Protein AF-A0A919BZS4-F1 (afdb_monomer)

Foldseek 3Di:
DDKDFDDFQEWEKDDWDADPVGDTDIDIDIATQIGDDDDDDDDDDPPDDDDDDADPVGDDDDDPVVVVSVVSSPDPDHHDYDPPPPD

Solvent-accessible surface area (backbone atoms only — not comparable to full-atom values): 5728 Å² total; per-residue (Å²): 95,43,66,46,84,74,45,63,29,36,39,41,68,53,75,77,44,74,47,99,89,69,51,78,46,66,52,75,49,75,43,69,38,61,47,78,75,44,76,57,89,64,66,87,57,92,90,49,93,72,69,84,88,64,56,89,93,59,59,72,97,68,59,68,73,58,52,49,52,53,53,38,56,73,44,91,68,75,61,44,64,62,76,83,72,84,125

Sequence (87 aa):
MHCVAERIVLVQSSDPVTYPNGDVCQYMDVTIRCRAVGGQARVNDDESLDVGWFPVDALPQLHEFALFRIKQAMSEAPTWFDPMTAS

Radius of gyration: 15.91 Å; Cα contacts (8 Å, |Δi|>4): 110; chains: 1; bounding box: 44×24×42 Å

Organism: NCBI:txid68183

InterPro domains:
  IPR015797 NUDIX hydrolase-like domain superfamily [SSF55811] (7-71)

Mean predicted aligned error: 4.39 Å

Structure (mmCIF, N/CA/C/O backbone):
data_AF-A0A919BZS4-F1
#
_entry.id   AF-A0A919BZS4-F1
#
loop_
_atom_site.group_PDB
_atom_site.id
_atom_site.type_symbol
_atom_site.label_atom_id
_atom_site.label_alt_id
_atom_site.label_comp_id
_atom_site.label_asym_id
_atom_site.label_entity_id
_atom_site.label_seq_id
_atom_site.pdbx_PDB_ins_code
_atom_site.Cartn_x
_atom_site.Cartn_y
_atom_site.Cartn_z
_atom_site.occupancy
_atom_site.B_iso_or_equiv
_atom_site.auth_seq_id
_atom_site.auth_comp_id
_atom_site.auth_asym_id
_atom_site.auth_atom_id
_atom_site.pdbx_PDB_model_num
ATOM 1 N N . MET A 1 1 ? -17.764 2.214 -1.169 1.00 84.94 1 MET A N 1
ATOM 2 C CA . MET A 1 1 ? -17.132 2.164 0.164 1.00 84.94 1 MET A CA 1
ATOM 3 C C . MET A 1 1 ? -16.656 3.559 0.529 1.00 84.94 1 MET A C 1
ATOM 5 O O . MET A 1 1 ? -16.197 4.279 -0.346 1.00 84.94 1 MET A O 1
ATOM 9 N N . HIS A 1 2 ? -16.838 3.956 1.783 1.00 92.62 2 HIS A N 1
ATOM 10 C CA . HIS A 1 2 ? -16.336 5.206 2.341 1.00 92.62 2 HIS A CA 1
ATOM 11 C C . HIS A 1 2 ? -15.309 4.871 3.418 1.00 92.62 2 HIS A C 1
ATOM 13 O O . HIS A 1 2 ? -15.520 3.958 4.223 1.00 92.62 2 HIS A O 1
ATOM 19 N N . CYS A 1 3 ? -14.216 5.622 3.453 1.00 96.06 3 CYS A N 1
ATOM 20 C CA . CYS A 1 3 ? -13.187 5.479 4.468 1.00 96.06 3 CYS A CA 1
ATOM 21 C C . CYS A 1 3 ? -12.674 6.848 4.914 1.00 96.06 3 CYS A C 1
ATOM 23 O O . CYS A 1 3 ? -12.860 7.851 4.226 1.00 96.06 3 CYS A O 1
ATOM 25 N N . VAL A 1 4 ? -12.045 6.872 6.083 1.00 97.88 4 VAL A N 1
ATOM 26 C CA . VAL A 1 4 ? -11.305 8.027 6.588 1.00 97.88 4 VAL A CA 1
ATOM 27 C C . VAL A 1 4 ? -9.831 7.654 6.587 1.00 97.88 4 VAL A C 1
ATOM 29 O O . VAL A 1 4 ? -9.464 6.616 7.139 1.00 97.88 4 VAL A O 1
ATOM 32 N N . ALA A 1 5 ? -9.005 8.483 5.951 1.00 97.56 5 ALA A N 1
ATOM 33 C CA . ALA A 1 5 ? -7.556 8.353 6.015 1.00 97.56 5 ALA A CA 1
ATOM 34 C C . ALA A 1 5 ? -7.070 8.680 7.432 1.00 97.56 5 ALA A C 1
ATOM 36 O O . ALA A 1 5 ? -7.454 9.701 7.999 1.00 97.56 5 ALA A O 1
ATOM 37 N N . GLU A 1 6 ? -6.235 7.812 7.998 1.00 97.50 6 GLU A N 1
ATOM 38 C CA . GLU A 1 6 ? -5.735 7.960 9.367 1.00 97.50 6 GLU A CA 1
ATOM 39 C C . GLU A 1 6 ? -4.246 8.307 9.377 1.00 97.50 6 GLU A C 1
ATOM 41 O O . GLU A 1 6 ? -3.833 9.213 10.099 1.00 97.50 6 GLU A O 1
ATOM 46 N N . ARG A 1 7 ? -3.426 7.609 8.575 1.00 97.94 7 ARG A N 1
ATOM 47 C CA . ARG A 1 7 ? -1.967 7.795 8.586 1.00 97.94 7 ARG A CA 1
ATOM 48 C C . ARG A 1 7 ? -1.292 7.280 7.318 1.00 97.94 7 ARG A C 1
ATOM 50 O O . ARG A 1 7 ? -1.683 6.244 6.790 1.00 97.94 7 ARG A O 1
ATOM 57 N N . ILE A 1 8 ? -0.222 7.948 6.883 1.00 98.38 8 ILE A N 1
ATOM 58 C CA . ILE A 1 8 ? 0.728 7.386 5.912 1.00 98.38 8 ILE A CA 1
ATOM 59 C C . ILE A 1 8 ? 1.639 6.409 6.656 1.00 98.38 8 ILE A C 1
ATOM 61 O O . ILE A 1 8 ? 2.313 6.796 7.610 1.00 98.38 8 ILE A O 1
ATOM 65 N N . VAL A 1 9 ? 1.654 5.144 6.251 1.00 98.31 9 VAL A N 1
ATOM 66 C CA . VAL A 1 9 ? 2.388 4.087 6.971 1.00 98.31 9 VAL A CA 1
ATOM 67 C C . VAL A 1 9 ? 3.659 3.652 6.255 1.00 98.31 9 VAL A C 1
ATOM 69 O O . VAL A 1 9 ? 4.570 3.141 6.900 1.00 98.31 9 VAL A O 1
ATOM 72 N N . LEU A 1 10 ? 3.739 3.891 4.946 1.00 97.56 10 LEU A N 1
ATOM 73 C CA . LEU A 1 10 ? 4.875 3.521 4.114 1.00 97.56 10 LEU A CA 1
ATOM 74 C C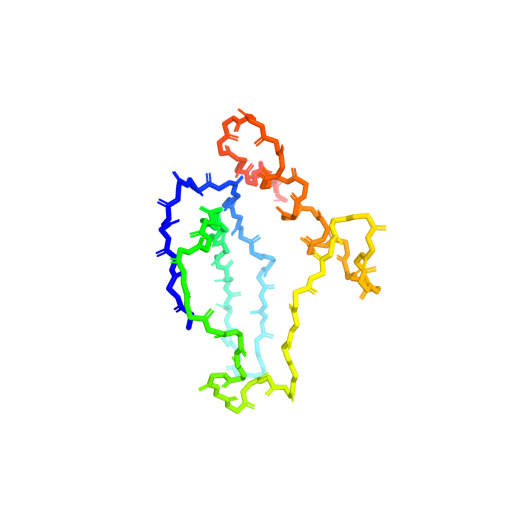 . LEU A 1 10 ? 5.011 4.494 2.942 1.00 97.56 10 LEU A C 1
ATOM 76 O O . LEU A 1 10 ? 4.011 4.799 2.286 1.00 97.56 10 LEU A O 1
ATOM 80 N N . VAL A 1 11 ? 6.240 4.929 2.671 1.00 96.94 11 VAL A N 1
ATOM 81 C CA . VAL A 1 11 ? 6.636 5.644 1.451 1.00 96.94 11 VAL A CA 1
ATOM 82 C C . VAL A 1 11 ? 7.890 4.985 0.887 1.00 96.94 11 VAL A C 1
ATOM 84 O O . VAL A 1 11 ? 8.870 4.825 1.612 1.00 96.94 11 VAL A O 1
ATOM 87 N N . GLN A 1 12 ? 7.866 4.603 -0.387 1.00 94.94 12 GLN A N 1
ATOM 88 C CA . GLN A 1 12 ? 9.015 3.987 -1.055 1.00 94.94 12 GLN A CA 1
ATOM 89 C C . GLN A 1 12 ? 9.043 4.303 -2.546 1.00 94.94 12 GLN A C 1
ATOM 91 O O . GLN A 1 12 ? 8.026 4.690 -3.124 1.00 94.94 12 GLN A O 1
ATOM 96 N N . SER A 1 13 ? 10.196 4.089 -3.166 1.00 93.12 13 SER A N 1
ATOM 97 C CA . SER A 1 13 ? 10.346 4.092 -4.618 1.00 93.12 13 SER A CA 1
ATOM 98 C C . SER A 1 13 ? 10.556 2.673 -5.134 1.00 93.12 13 SER A C 1
ATOM 100 O O . SER A 1 13 ? 11.179 1.860 -4.460 1.00 93.12 13 SER A O 1
ATOM 102 N N . SER A 1 14 ? 10.063 2.370 -6.332 1.00 90.00 14 SER A N 1
ATOM 103 C CA . SER A 1 14 ? 10.462 1.159 -7.047 1.00 90.00 14 SER A CA 1
ATOM 104 C C . SER A 1 14 ? 11.900 1.282 -7.551 1.00 90.00 14 SER A C 1
ATOM 106 O O . SER A 1 14 ? 12.442 2.387 -7.665 1.00 90.00 14 SER A O 1
ATOM 108 N N . ASP A 1 15 ? 12.477 0.159 -7.967 1.00 90.00 15 ASP A N 1
ATOM 109 C CA . ASP A 1 15 ? 13.638 0.195 -8.851 1.00 90.00 15 ASP A CA 1
ATOM 110 C C . ASP A 1 15 ? 13.271 0.881 -10.182 1.00 90.00 15 ASP A C 1
ATOM 112 O O . ASP A 1 15 ? 12.108 0.814 -10.613 1.00 90.00 15 ASP A O 1
ATOM 116 N N . PRO A 1 16 ? 14.228 1.552 -10.849 1.00 94.06 16 PRO A N 1
ATOM 117 C CA . PRO A 1 16 ? 14.011 2.091 -12.183 1.00 94.06 16 PRO A CA 1
ATOM 118 C C . PRO A 1 16 ? 13.670 0.987 -13.192 1.00 94.06 16 PRO A C 1
ATOM 120 O O . PRO A 1 16 ? 14.338 -0.044 -13.265 1.00 94.06 16 PRO A O 1
ATOM 123 N N . VAL A 1 17 ? 12.664 1.234 -14.025 1.00 95.69 17 VAL A N 1
ATOM 124 C CA . VAL A 1 17 ? 12.250 0.362 -15.129 1.00 95.69 17 VAL A CA 1
ATOM 125 C C . VAL A 1 17 ? 12.537 1.078 -16.442 1.00 95.69 17 VAL A C 1
ATOM 127 O O . VAL A 1 17 ? 12.151 2.231 -16.620 1.00 95.69 17 VAL A O 1
ATOM 130 N N . THR A 1 18 ? 13.211 0.397 -17.371 1.00 97.62 18 THR A N 1
ATOM 131 C CA . THR A 1 18 ? 13.404 0.895 -18.742 1.00 97.62 18 THR A CA 1
ATOM 132 C C . THR A 1 18 ? 12.417 0.213 -19.680 1.00 97.62 18 THR A C 1
ATOM 134 O O . THR A 1 18 ? 12.412 -1.014 -19.794 1.00 97.62 18 THR A O 1
ATOM 137 N N . TYR A 1 19 ? 11.590 1.000 -20.359 1.00 96.81 19 TYR A N 1
ATOM 138 C CA . TYR A 1 19 ? 10.612 0.508 -21.325 1.00 96.81 19 TYR A CA 1
ATOM 139 C C . TYR A 1 19 ? 11.219 0.334 -22.728 1.00 96.81 19 TYR A C 1
ATOM 141 O O . TYR A 1 19 ? 12.239 0.948 -23.046 1.00 96.81 19 TYR A O 1
ATOM 149 N N . PRO A 1 20 ? 10.593 -0.466 -23.620 1.00 97.75 20 PRO A N 1
ATOM 150 C CA . PRO A 1 20 ? 11.114 -0.702 -24.972 1.00 97.75 20 PRO A CA 1
ATOM 151 C C . PRO A 1 20 ? 11.289 0.555 -25.838 1.00 97.75 20 PRO A C 1
ATOM 153 O O . PRO A 1 20 ? 12.048 0.531 -26.802 1.00 97.75 20 PRO A O 1
ATOM 156 N N . ASN A 1 21 ? 10.590 1.645 -25.514 1.00 96.81 21 ASN A N 1
ATOM 157 C CA . ASN A 1 21 ? 10.706 2.939 -26.190 1.00 96.81 21 ASN A CA 1
ATOM 158 C C . ASN A 1 21 ? 11.882 3.800 -25.682 1.00 96.81 21 ASN A C 1
ATOM 160 O O . ASN A 1 21 ? 12.100 4.885 -26.215 1.00 96.81 21 ASN A O 1
ATOM 164 N N . GLY A 1 22 ? 12.638 3.323 -24.689 1.00 97.44 22 GLY A N 1
ATOM 165 C CA . GLY A 1 22 ? 13.779 4.023 -24.099 1.00 97.44 22 GLY A CA 1
ATOM 166 C C . GLY A 1 22 ? 13.442 4.881 -22.879 1.00 97.44 22 GLY A C 1
ATOM 167 O O . GLY A 1 22 ? 14.359 5.447 -22.287 1.00 97.44 22 GLY A O 1
ATOM 168 N N . ASP A 1 23 ? 12.171 4.959 -22.473 1.00 97.81 23 ASP A N 1
ATOM 169 C CA . ASP A 1 23 ? 11.787 5.701 -21.273 1.00 97.81 23 ASP A CA 1
ATOM 170 C C . ASP A 1 23 ? 12.291 4.987 -20.019 1.00 97.81 23 ASP A C 1
ATOM 172 O O . ASP A 1 23 ? 12.104 3.779 -19.851 1.00 97.81 23 ASP A O 1
ATOM 176 N N . VAL A 1 24 ? 12.901 5.758 -19.120 1.00 97.38 24 VAL A N 1
ATOM 177 C CA . VAL A 1 24 ? 13.302 5.301 -17.789 1.00 97.38 24 VAL A CA 1
ATOM 178 C C . VAL A 1 24 ? 12.319 5.879 -16.783 1.00 97.38 24 VAL A C 1
ATOM 180 O O . VAL A 1 24 ? 12.265 7.092 -16.577 1.00 97.38 24 VAL A O 1
ATOM 183 N N . CYS A 1 25 ? 11.534 5.007 -16.162 1.00 96.81 25 CYS A N 1
ATOM 184 C CA . CYS A 1 25 ? 10.531 5.377 -15.176 1.00 96.81 25 CYS A CA 1
ATOM 185 C C . CYS A 1 25 ? 10.912 4.842 -13.801 1.00 96.81 25 CYS A C 1
ATOM 187 O O . CYS A 1 25 ? 11.460 3.751 -13.670 1.00 96.81 25 CYS A O 1
ATOM 189 N N . GLN A 1 26 ? 10.559 5.595 -12.768 1.00 95.38 26 GLN A N 1
ATOM 190 C CA . GLN A 1 26 ? 10.615 5.137 -11.390 1.00 95.38 26 GLN A CA 1
ATOM 191 C C . GLN A 1 26 ? 9.279 5.459 -10.734 1.00 95.38 26 GLN A C 1
ATOM 193 O O . GLN A 1 26 ? 8.776 6.578 -10.860 1.00 95.38 26 GLN A O 1
ATOM 198 N N . TYR A 1 27 ? 8.693 4.474 -10.065 1.00 92.50 27 TYR A N 1
ATOM 199 C CA . TYR A 1 27 ? 7.395 4.620 -9.423 1.00 92.50 27 TYR A CA 1
ATOM 200 C C . TYR A 1 27 ? 7.574 4.961 -7.951 1.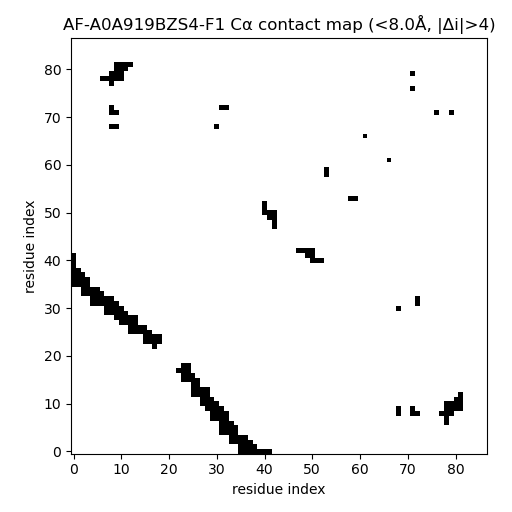00 92.50 27 TYR A C 1
ATOM 202 O O . TYR A 1 27 ? 8.508 4.491 -7.306 1.00 92.50 27 TYR A O 1
ATOM 210 N N . MET A 1 28 ? 6.675 5.786 -7.421 1.00 94.62 28 MET A N 1
ATOM 211 C CA . MET A 1 28 ? 6.632 6.114 -6.001 1.00 94.62 28 MET A CA 1
ATOM 212 C C . MET A 1 28 ? 5.342 5.577 -5.398 1.00 94.62 28 MET A C 1
ATOM 214 O O . MET A 1 28 ? 4.248 5.912 -5.850 1.00 94.62 28 MET A O 1
ATOM 218 N N . ASP A 1 29 ? 5.489 4.794 -4.339 1.00 94.94 29 ASP A N 1
ATOM 219 C CA . ASP A 1 29 ? 4.395 4.168 -3.618 1.00 94.94 29 ASP A CA 1
ATOM 220 C C . ASP A 1 29 ? 4.171 4.876 -2.284 1.00 94.94 29 ASP A C 1
ATOM 222 O O . ASP A 1 29 ? 5.081 4.998 -1.460 1.00 94.94 29 ASP A O 1
ATOM 226 N N . VAL A 1 30 ? 2.923 5.273 -2.030 1.00 97.12 30 VAL A N 1
ATOM 227 C CA . VAL A 1 30 ? 2.478 5.823 -0.744 1.00 97.12 30 VAL A CA 1
ATOM 228 C C . VAL A 1 30 ? 1.328 4.969 -0.221 1.00 97.12 30 VAL A C 1
ATOM 230 O O . VAL A 1 30 ? 0.267 4.898 -0.835 1.00 97.12 30 VAL A O 1
ATOM 233 N N . THR A 1 31 ? 1.518 4.322 0.930 1.00 97.75 31 THR A N 1
ATOM 234 C CA . THR A 1 31 ? 0.469 3.512 1.572 1.00 97.75 31 THR A CA 1
ATOM 235 C C . THR A 1 31 ? -0.188 4.287 2.704 1.00 97.75 31 THR A C 1
ATOM 237 O O . THR A 1 31 ? 0.480 4.716 3.650 1.00 97.75 31 THR A O 1
ATOM 240 N N . ILE A 1 32 ? -1.513 4.415 2.641 1.00 98.06 32 ILE A N 1
ATOM 241 C CA . ILE A 1 32 ? -2.328 5.098 3.647 1.00 98.06 32 ILE A CA 1
ATOM 242 C C . ILE A 1 32 ? -3.163 4.059 4.398 1.00 98.06 32 ILE A C 1
ATOM 244 O O . ILE A 1 32 ? -3.921 3.302 3.794 1.00 98.06 32 ILE A O 1
ATOM 248 N N . ARG A 1 33 ? -3.050 4.038 5.729 1.00 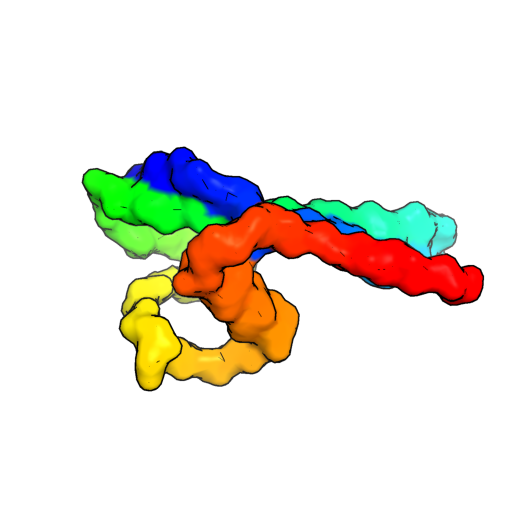97.62 33 ARG A N 1
ATOM 249 C CA . ARG A 1 33 ? -3.986 3.318 6.593 1.00 97.62 33 ARG A CA 1
ATOM 250 C C . ARG A 1 33 ? -5.284 4.106 6.645 1.00 97.62 33 ARG A C 1
ATOM 252 O O . ARG A 1 33 ? -5.299 5.272 7.043 1.00 97.62 33 ARG A O 1
ATOM 259 N N . CYS A 1 34 ? -6.364 3.438 6.271 1.00 97.25 34 CYS A N 1
ATOM 260 C CA . CYS A 1 34 ? -7.703 3.994 6.295 1.00 97.25 34 CYS A CA 1
ATOM 261 C C . CYS A 1 34 ? -8.606 3.132 7.168 1.00 97.25 34 CYS A C 1
ATOM 263 O O . CYS A 1 34 ? -8.494 1.905 7.179 1.00 97.25 34 CYS A O 1
ATOM 265 N N . ARG A 1 35 ? -9.571 3.771 7.823 1.00 96.00 35 ARG A N 1
ATOM 266 C CA . ARG A 1 35 ? -10.663 3.079 8.500 1.00 96.00 35 ARG A CA 1
ATOM 267 C C . ARG A 1 35 ? -11.916 3.147 7.650 1.00 96.00 35 ARG A C 1
ATOM 269 O O . ARG A 1 35 ? -12.367 4.232 7.281 1.00 96.00 35 ARG A O 1
ATOM 276 N N . ALA A 1 36 ? -12.486 1.987 7.345 1.00 94.56 36 ALA A N 1
ATOM 277 C CA . ALA A 1 36 ? -13.775 1.907 6.675 1.00 94.56 36 ALA A CA 1
ATOM 278 C C . ALA A 1 36 ? -14.872 2.483 7.586 1.00 94.56 36 ALA A C 1
ATOM 280 O O . ALA A 1 36 ? -14.951 2.144 8.766 1.00 94.56 36 ALA A O 1
ATOM 281 N N . VAL A 1 37 ? -15.710 3.365 7.041 1.00 96.56 37 VAL A N 1
ATOM 282 C CA . VAL A 1 37 ? -16.811 4.021 7.775 1.00 96.56 37 VAL A CA 1
ATOM 283 C C . VAL A 1 37 ? -18.181 3.783 7.144 1.00 96.56 37 VAL A C 1
ATOM 285 O O . VAL A 1 37 ? -19.189 4.244 7.669 1.00 96.56 37 VAL A O 1
ATOM 288 N N . GLY A 1 38 ? -18.242 3.054 6.029 1.00 94.44 38 GLY A N 1
ATOM 289 C CA . GLY A 1 38 ? -19.506 2.634 5.438 1.00 94.44 38 GLY A CA 1
ATOM 290 C C . GLY A 1 38 ? -19.405 2.191 3.983 1.00 94.44 38 GLY A C 1
ATOM 291 O O . GLY A 1 38 ? -18.345 2.222 3.353 1.00 94.44 38 GLY A O 1
ATOM 292 N N . GLY A 1 39 ? -20.554 1.808 3.432 1.00 92.25 39 GLY A N 1
ATOM 293 C CA . GLY A 1 39 ? -20.677 1.266 2.082 1.00 92.25 39 GLY A CA 1
ATOM 294 C C . GLY A 1 39 ? -20.185 -0.179 1.964 1.00 92.25 39 GLY A C 1
ATOM 295 O O . GLY A 1 39 ? -19.697 -0.773 2.919 1.00 92.25 39 GLY A O 1
ATOM 296 N N . GLN A 1 40 ? -20.322 -0.740 0.765 1.00 90.88 40 GLN A N 1
ATOM 297 C CA . GLN A 1 40 ? -19.925 -2.114 0.452 1.00 90.88 40 GLN A CA 1
ATOM 298 C C . GLN A 1 40 ? -18.673 -2.122 -0.432 1.00 90.88 40 GLN A C 1
ATOM 300 O O . GLN A 1 40 ? -18.426 -1.156 -1.172 1.00 90.88 40 GLN A O 1
ATOM 305 N N . ALA A 1 41 ? -17.871 -3.184 -0.313 1.00 89.62 41 ALA A N 1
ATOM 306 C CA . ALA A 1 41 ? -16.800 -3.460 -1.262 1.00 89.62 41 ALA A CA 1
ATOM 307 C C . ALA A 1 41 ? -17.420 -3.854 -2.605 1.00 89.62 41 ALA A C 1
ATOM 309 O O . ALA A 1 41 ? -18.383 -4.617 -2.648 1.00 89.62 41 ALA A O 1
ATOM 310 N N . ARG A 1 42 ? -16.890 -3.280 -3.682 1.00 92.50 42 ARG A N 1
ATOM 311 C CA . ARG A 1 42 ? -17.252 -3.586 -5.065 1.00 92.50 42 ARG A CA 1
ATOM 312 C C . ARG A 1 42 ? -16.032 -3.369 -5.950 1.00 92.50 42 ARG A C 1
ATOM 314 O O . ARG A 1 42 ? -15.203 -2.517 -5.625 1.00 92.50 42 ARG A O 1
ATOM 321 N 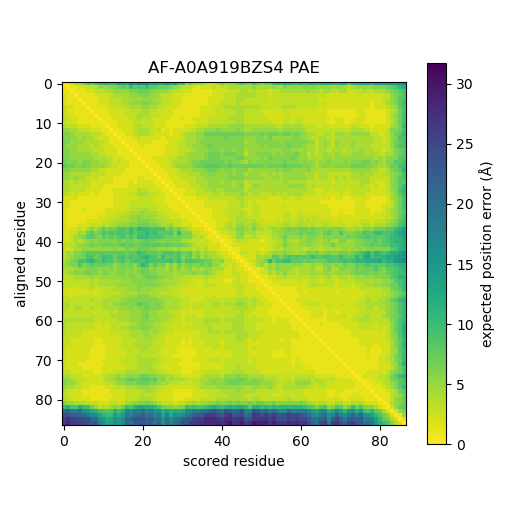N . VAL A 1 43 ? -15.947 -4.113 -7.043 1.00 93.19 43 VAL A N 1
ATOM 322 C CA . VAL A 1 43 ? -15.016 -3.797 -8.127 1.00 93.19 43 VAL A CA 1
ATOM 323 C C . VAL A 1 43 ? -15.360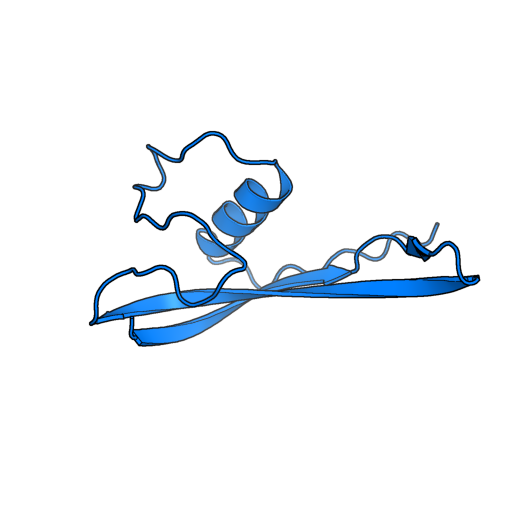 -2.391 -8.638 1.00 93.19 43 VAL A C 1
ATOM 325 O O . VAL A 1 43 ? -16.542 -2.053 -8.801 1.00 93.19 43 VAL A O 1
ATOM 328 N N . ASN A 1 44 ? -14.352 -1.525 -8.761 1.00 86.38 44 ASN A N 1
ATOM 329 C CA . ASN A 1 44 ? -14.563 -0.107 -9.067 1.00 86.38 44 ASN A CA 1
ATOM 330 C C . ASN A 1 44 ? -14.357 0.233 -10.543 1.00 86.38 44 ASN A C 1
ATOM 332 O O . ASN A 1 44 ? -15.024 1.150 -11.020 1.00 86.38 44 ASN A O 1
ATOM 336 N N . ASP A 1 45 ? -13.490 -0.502 -11.228 1.00 89.69 45 ASP A N 1
ATOM 337 C CA . ASP A 1 45 ? -13.077 -0.303 -12.613 1.00 89.69 45 ASP A CA 1
ATOM 338 C C . ASP A 1 45 ? -12.674 -1.649 -13.243 1.00 89.69 45 ASP A C 1
ATOM 340 O O . ASP A 1 45 ? -12.843 -2.709 -12.636 1.00 89.69 45 ASP A O 1
ATOM 344 N N . ASP A 1 46 ? -12.150 -1.592 -14.465 1.00 91.00 46 ASP A N 1
ATOM 345 C CA . ASP A 1 46 ? -11.759 -2.763 -15.250 1.00 91.00 46 ASP A CA 1
ATOM 346 C C . ASP A 1 46 ? -10.376 -3.326 -14.857 1.00 91.00 46 ASP A C 1
ATOM 348 O O . ASP A 1 46 ? -9.917 -4.303 -15.449 1.00 91.00 46 ASP A O 1
ATOM 352 N N . GLU A 1 47 ? -9.696 -2.740 -13.863 1.00 92.31 47 GLU A N 1
ATOM 353 C CA . GLU A 1 47 ? -8.365 -3.185 -13.426 1.00 92.31 47 GLU A CA 1
ATOM 354 C C . GLU A 1 47 ? -8.434 -4.323 -12.393 1.00 92.31 47 GLU A C 1
ATOM 356 O O . GLU A 1 47 ? -7.418 -4.943 -12.074 1.00 92.31 47 GLU A O 1
ATOM 361 N N . SER A 1 48 ? -9.624 -4.633 -11.866 1.00 91.94 48 SER A N 1
ATOM 362 C CA . SER A 1 48 ? -9.845 -5.691 -10.872 1.00 91.94 48 SER A CA 1
ATOM 363 C C . SER A 1 48 ? -10.990 -6.621 -11.270 1.00 91.94 48 SER A C 1
ATOM 365 O O . SER A 1 48 ? -12.031 -6.176 -11.734 1.00 91.94 48 SER A O 1
ATOM 367 N N . LEU A 1 49 ? -10.831 -7.927 -11.035 1.00 93.94 49 LEU A N 1
ATOM 368 C CA . LEU A 1 49 ? -11.876 -8.923 -11.327 1.00 93.94 49 LEU A CA 1
ATOM 369 C C . LEU A 1 49 ? -12.764 -9.251 -10.119 1.00 93.94 49 LEU A C 1
ATOM 371 O O . LEU A 1 49 ? -13.917 -9.635 -10.295 1.00 93.94 49 LEU A O 1
ATOM 375 N N . ASP A 1 50 ? -12.232 -9.121 -8.903 1.00 93.25 50 ASP A N 1
ATOM 376 C CA . ASP A 1 50 ? -12.936 -9.441 -7.660 1.00 93.25 50 ASP A CA 1
ATOM 377 C C . ASP A 1 50 ? -12.439 -8.554 -6.508 1.00 93.25 50 ASP A C 1
ATOM 379 O O . ASP A 1 50 ? -11.343 -7.990 -6.564 1.00 93.25 50 ASP A O 1
ATOM 383 N N . VAL A 1 51 ? -13.249 -8.422 -5.456 1.00 94.19 51 VAL A N 1
ATOM 384 C CA . VAL A 1 51 ? -12.900 -7.698 -4.234 1.00 94.19 51 VAL A CA 1
ATOM 385 C C . VAL A 1 51 ? -13.517 -8.355 -3.001 1.00 94.19 51 VAL A C 1
ATOM 387 O O . VAL A 1 51 ? -14.679 -8.755 -2.990 1.00 94.19 51 VAL A O 1
ATOM 390 N N . GLY A 1 52 ? -12.756 -8.389 -1.909 1.00 93.12 52 GLY A N 1
ATOM 39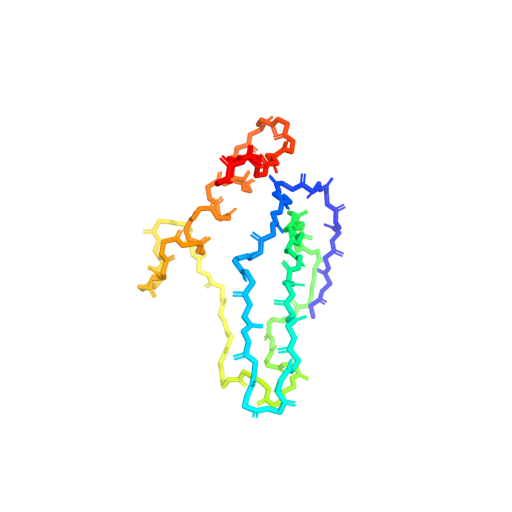1 C CA . GLY A 1 52 ? -13.201 -8.990 -0.657 1.00 93.12 52 GLY A CA 1
ATOM 392 C C . GLY A 1 52 ? -12.599 -8.334 0.578 1.00 93.12 52 GLY A C 1
ATOM 393 O O . GLY A 1 52 ? -11.591 -7.631 0.510 1.00 93.12 52 GLY A O 1
ATOM 394 N N . TRP A 1 53 ? -13.237 -8.593 1.719 1.00 93.38 53 TRP A N 1
ATOM 395 C CA . TRP A 1 53 ? -12.702 -8.292 3.043 1.00 93.38 53 TRP A CA 1
ATOM 396 C C . TRP A 1 53 ? -12.194 -9.580 3.675 1.00 93.38 53 TRP A C 1
ATOM 398 O O . TRP A 1 53 ? -12.921 -10.570 3.723 1.00 93.38 53 TRP A O 1
ATOM 408 N N . PHE A 1 54 ? -10.974 -9.541 4.199 1.00 95.75 54 PHE A N 1
ATOM 409 C CA . PHE A 1 54 ? -10.329 -10.695 4.809 1.00 95.75 54 PHE A CA 1
ATOM 410 C C . PHE A 1 54 ? -9.885 -10.347 6.231 1.00 95.75 54 PHE A C 1
ATOM 412 O O . PHE A 1 54 ? -9.319 -9.267 6.441 1.00 95.75 54 PHE A O 1
ATOM 419 N N . PRO A 1 55 ? -10.121 -11.233 7.212 1.00 95.88 55 PRO A N 1
ATOM 420 C CA . PRO A 1 55 ? -9.447 -11.158 8.500 1.00 95.88 55 PRO A CA 1
ATOM 421 C C . PRO A 1 55 ? -7.923 -11.189 8.319 1.00 95.88 55 PRO A C 1
ATOM 423 O O . PRO A 1 55 ? -7.410 -11.863 7.426 1.00 95.88 55 PRO A O 1
ATOM 426 N N . VAL A 1 56 ? -7.187 -10.473 9.172 1.00 95.06 56 VAL A N 1
ATOM 427 C CA . VAL A 1 56 ? -5.714 -10.370 9.082 1.00 95.06 56 VAL A CA 1
ATOM 428 C C . VAL A 1 56 ? -5.026 -11.727 9.287 1.00 95.06 56 VAL A C 1
ATOM 430 O O . VAL A 1 56 ? -3.948 -11.963 8.750 1.00 95.06 56 VAL A O 1
ATOM 433 N N . ASP A 1 57 ? -5.655 -12.631 10.031 1.00 95.31 57 ASP A N 1
ATOM 434 C CA . ASP A 1 57 ? -5.215 -14.006 10.277 1.00 95.31 57 ASP A CA 1
ATOM 435 C C . ASP A 1 57 ? -5.742 -15.020 9.242 1.00 95.31 57 ASP A C 1
ATOM 437 O O . ASP A 1 57 ? -5.423 -16.204 9.327 1.00 95.31 57 ASP A O 1
ATOM 441 N N . ALA A 1 58 ? -6.502 -14.564 8.242 1.00 97.19 58 ALA A N 1
ATOM 442 C CA . ALA A 1 58 ? -7.074 -15.385 7.173 1.00 97.19 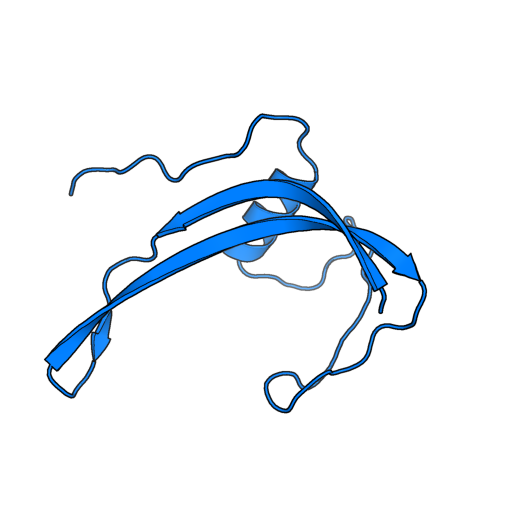58 ALA A CA 1
ATOM 443 C C . ALA A 1 58 ? -6.909 -14.723 5.791 1.00 97.19 58 ALA A C 1
ATOM 445 O O . ALA A 1 58 ? -7.811 -14.758 4.949 1.00 97.19 58 ALA A O 1
ATOM 446 N N . LEU A 1 59 ? -5.756 -14.085 5.566 1.00 97.00 59 LEU A N 1
ATOM 447 C CA . LEU A 1 59 ? -5.411 -13.482 4.280 1.00 97.00 59 LEU A CA 1
ATOM 448 C C . LEU A 1 59 ? -5.217 -14.563 3.199 1.00 97.00 59 LEU A C 1
ATOM 450 O O . LEU A 1 59 ? -4.693 -15.640 3.497 1.00 97.00 59 LEU A O 1
ATOM 454 N N . PRO A 1 60 ? -5.584 -14.283 1.933 1.00 96.38 60 PRO A N 1
ATOM 455 C CA . PRO A 1 60 ? -5.217 -15.144 0.814 1.00 96.38 60 PRO A CA 1
ATOM 456 C C . PRO A 1 60 ? -3.691 -15.165 0.622 1.00 96.38 60 PRO A C 1
ATOM 458 O O . PRO A 1 60 ? -2.948 -14.427 1.272 1.00 96.38 60 PRO A O 1
ATOM 461 N N . GLN A 1 61 ? -3.203 -15.991 -0.305 1.00 96.38 61 GLN A N 1
ATOM 462 C CA . GLN A 1 61 ? -1.795 -15.936 -0.688 1.00 96.38 61 GLN A CA 1
ATOM 463 C C . GLN A 1 61 ? -1.480 -14.562 -1.293 1.00 96.38 61 GLN A C 1
ATOM 465 O O . GLN A 1 61 ? -2.074 -14.157 -2.290 1.00 96.38 61 GLN A O 1
ATOM 470 N N . LEU A 1 62 ? -0.534 -13.854 -0.679 1.00 96.81 62 LEU A N 1
ATOM 471 C CA . LEU A 1 62 ? -0.109 -12.519 -1.080 1.00 96.81 62 LEU A CA 1
ATOM 472 C C . LEU A 1 62 ? 1.399 -12.496 -1.324 1.00 96.81 62 LEU A C 1
ATOM 474 O O . LEU A 1 62 ? 2.159 -13.223 -0.685 1.00 96.81 62 LEU A O 1
ATOM 478 N N . HIS A 1 63 ? 1.834 -11.614 -2.221 1.00 96.69 63 HIS A N 1
ATOM 479 C CA . HIS A 1 63 ? 3.249 -11.290 -2.373 1.00 96.69 63 HIS A CA 1
ATOM 480 C C . HIS A 1 63 ? 3.793 -10.600 -1.113 1.00 96.69 63 HIS A C 1
ATOM 482 O O . HIS A 1 63 ? 3.069 -9.891 -0.407 1.00 96.69 63 HIS A O 1
ATOM 488 N N . GLU A 1 64 ? 5.095 -10.743 -0.861 1.00 95.25 64 GLU A N 1
ATOM 489 C CA . GLU A 1 64 ? 5.749 -10.198 0.337 1.00 95.25 64 GLU A CA 1
ATOM 490 C C . GLU A 1 64 ? 5.572 -8.682 0.481 1.00 95.25 64 GLU A C 1
ATOM 492 O O . GLU A 1 64 ? 5.342 -8.187 1.584 1.00 95.25 64 GLU A O 1
ATOM 497 N N . PHE A 1 65 ? 5.585 -7.938 -0.631 1.00 92.50 65 PHE A N 1
ATOM 498 C CA . PHE A 1 65 ? 5.392 -6.486 -0.609 1.00 92.50 65 PHE A CA 1
ATOM 499 C C . PHE A 1 65 ? 4.017 -6.085 -0.045 1.00 92.50 65 PHE A C 1
ATOM 501 O O . PHE A 1 65 ? 3.889 -5.054 0.623 1.00 92.50 65 PHE A O 1
ATOM 508 N N . ALA A 1 66 ? 2.979 -6.882 -0.310 1.00 96.25 66 ALA A N 1
ATOM 509 C CA . ALA A 1 66 ? 1.629 -6.622 0.173 1.00 96.25 66 ALA A CA 1
ATOM 510 C C . ALA A 1 66 ? 1.534 -6.943 1.669 1.00 96.25 66 ALA A C 1
ATOM 512 O O . ALA A 1 66 ? 1.025 -6.135 2.447 1.00 96.25 66 ALA A O 1
ATOM 513 N N . LEU A 1 67 ? 2.121 -8.068 2.092 1.00 97.06 67 LEU A N 1
ATOM 514 C CA . LEU A 1 67 ? 2.226 -8.436 3.507 1.00 97.06 67 LEU A CA 1
ATOM 515 C C . LEU A 1 67 ? 3.002 -7.388 4.314 1.00 97.06 67 LEU A C 1
ATOM 517 O O . LEU A 1 67 ? 2.605 -7.046 5.428 1.00 97.06 67 LEU A O 1
ATOM 521 N N . PHE A 1 68 ? 4.066 -6.819 3.743 1.00 96.12 68 PHE A N 1
ATOM 522 C CA . PHE A 1 68 ? 4.827 -5.747 4.377 1.00 96.12 68 PHE A CA 1
ATOM 523 C C . PHE A 1 68 ? 3.969 -4.502 4.629 1.00 96.12 68 PHE A C 1
ATOM 525 O O . PHE A 1 68 ? 3.971 -3.976 5.740 1.00 9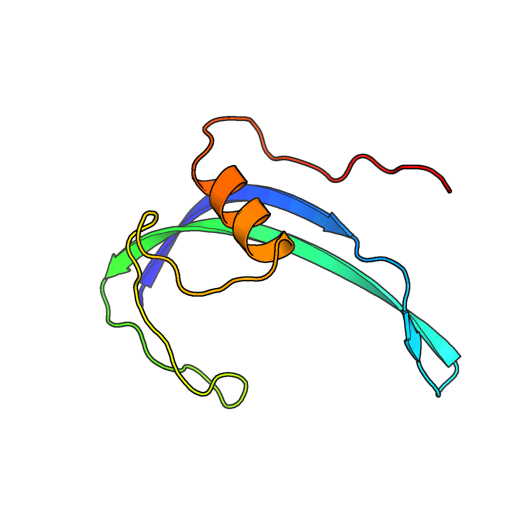6.12 68 PHE A O 1
ATOM 532 N N . ARG A 1 69 ? 3.165 -4.071 3.647 1.00 96.94 69 ARG A N 1
ATOM 533 C CA . ARG A 1 69 ? 2.229 -2.942 3.806 1.00 96.94 69 ARG A CA 1
ATOM 534 C C . ARG A 1 69 ? 1.196 -3.203 4.902 1.00 96.94 69 ARG A C 1
ATOM 536 O O . ARG A 1 69 ? 0.957 -2.322 5.726 1.00 96.94 69 ARG A O 1
ATOM 543 N N . ILE A 1 70 ? 0.636 -4.414 4.961 1.00 97.25 70 ILE A N 1
ATOM 544 C CA . ILE A 1 70 ? -0.295 -4.816 6.029 1.00 97.25 70 ILE A CA 1
ATOM 545 C C . ILE A 1 70 ? 0.404 -4.749 7.391 1.00 97.25 70 ILE A C 1
ATOM 547 O O . ILE A 1 70 ? -0.127 -4.157 8.328 1.00 97.25 70 ILE A O 1
ATOM 551 N N . LYS A 1 71 ? 1.630 -5.270 7.501 1.00 96.88 71 L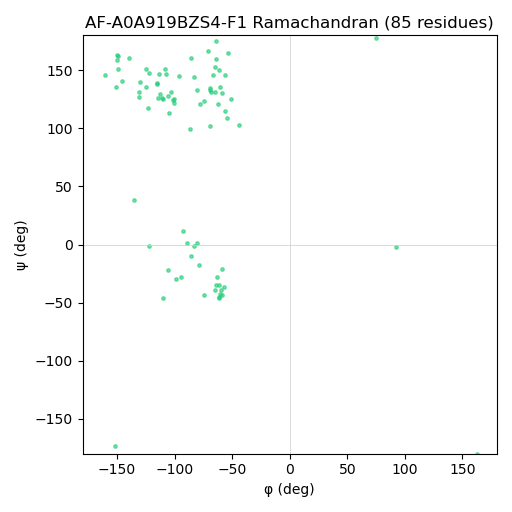YS A N 1
ATOM 552 C CA . LYS A 1 71 ? 2.426 -5.192 8.733 1.00 96.88 71 LYS A CA 1
ATOM 553 C C . LYS A 1 71 ? 2.672 -3.745 9.174 1.00 96.88 71 LYS A C 1
ATOM 555 O O . LYS A 1 71 ? 2.521 -3.452 10.358 1.00 96.88 71 LYS A O 1
ATOM 560 N N . GLN A 1 72 ? 3.010 -2.838 8.252 1.00 97.56 72 GLN A N 1
ATOM 561 C CA . GLN A 1 72 ? 3.175 -1.414 8.576 1.00 97.56 72 GLN A CA 1
ATOM 562 C C . GLN A 1 72 ? 1.859 -0.770 9.028 1.00 97.56 72 GLN A C 1
ATOM 564 O O . GLN A 1 72 ? 1.853 0.004 9.983 1.00 97.56 72 GLN A O 1
ATOM 569 N N . ALA A 1 73 ? 0.733 -1.124 8.401 1.00 97.19 73 ALA A N 1
ATOM 570 C CA . ALA A 1 73 ? -0.584 -0.634 8.804 1.00 97.19 73 ALA A CA 1
ATOM 571 C C . ALA A 1 73 ? -0.984 -1.091 10.219 1.00 97.19 73 ALA A C 1
ATOM 573 O O . ALA A 1 73 ? -1.616 -0.329 10.952 1.00 97.19 73 ALA A O 1
ATOM 574 N N . MET A 1 74 ? -0.585 -2.301 10.618 1.00 96.38 74 MET A N 1
ATOM 575 C CA . MET A 1 74 ? -0.845 -2.860 11.952 1.00 96.38 74 MET A CA 1
ATOM 576 C C . MET A 1 74 ? 0.101 -2.328 13.039 1.00 96.38 74 MET A C 1
ATOM 578 O O . MET A 1 74 ? -0.182 -2.474 14.225 1.00 96.38 74 MET A O 1
ATOM 582 N N . SER A 1 75 ? 1.230 -1.736 12.652 1.00 95.44 75 SER A N 1
ATOM 583 C CA . SER A 1 75 ? 2.196 -1.144 13.576 1.00 95.44 75 SER A CA 1
ATOM 584 C C . SER A 1 75 ? 1.781 0.269 13.976 1.00 95.44 75 SER A C 1
ATOM 586 O O . SER A 1 75 ? 1.318 1.037 13.138 1.00 95.44 75 SER A O 1
ATOM 588 N N . GLU A 1 76 ? 2.036 0.657 15.225 1.00 95.00 76 GLU A N 1
ATOM 589 C CA . GLU A 1 76 ? 1.907 2.046 15.700 1.00 95.00 76 GLU A CA 1
ATOM 590 C C . GLU A 1 76 ? 3.228 2.836 15.601 1.00 95.00 76 GLU A C 1
ATOM 592 O O . GLU A 1 76 ? 3.362 3.933 16.141 1.00 95.00 76 GLU A O 1
ATOM 597 N N . ALA A 1 77 ? 4.225 2.291 14.897 1.00 95.12 77 ALA A N 1
ATOM 598 C CA . ALA A 1 77 ? 5.461 3.003 14.590 1.00 95.12 77 ALA A CA 1
ATOM 599 C C . ALA A 1 77 ? 5.209 4.232 13.684 1.00 95.12 77 ALA A C 1
ATOM 601 O O . ALA A 1 77 ? 4.195 4.288 12.974 1.00 95.12 77 ALA A O 1
ATOM 602 N N . PRO A 1 78 ? 6.144 5.202 13.651 1.00 96.75 78 PRO A N 1
ATOM 603 C CA . PRO A 1 78 ? 6.137 6.279 12.663 1.00 96.75 78 PRO A CA 1
ATOM 604 C C . PRO A 1 78 ? 6.083 5.760 11.219 1.00 96.75 78 PRO A C 1
ATOM 606 O O . PRO A 1 78 ? 6.339 4.583 10.961 1.00 96.75 78 PRO A O 1
ATOM 609 N N . THR A 1 79 ? 5.768 6.646 10.269 1.00 97.81 79 THR A N 1
ATOM 610 C CA . THR A 1 79 ? 5.821 6.329 8.834 1.00 97.81 79 THR A CA 1
ATOM 611 C C . THR A 1 79 ? 7.168 5.710 8.482 1.00 97.81 79 THR A C 1
ATOM 613 O O . THR A 1 79 ? 8.215 6.295 8.762 1.00 97.81 79 THR A O 1
ATOM 616 N N . TRP A 1 80 ? 7.133 4.528 7.871 1.00 97.25 80 TRP A N 1
ATOM 617 C CA . TRP A 1 80 ? 8.334 3.905 7.344 1.00 97.25 80 TRP A CA 1
ATOM 618 C C . TRP A 1 80 ? 8.675 4.531 5.993 1.00 97.25 80 TRP A C 1
ATOM 620 O O . TRP A 1 80 ? 7.808 4.676 5.130 1.00 97.25 80 TRP A O 1
ATOM 630 N N . PHE A 1 81 ? 9.938 4.894 5.819 1.00 95.69 81 PHE A N 1
ATOM 631 C CA . PHE A 1 81 ? 10.478 5.367 4.554 1.00 95.69 81 PHE A CA 1
ATOM 632 C C . PHE A 1 81 ? 11.507 4.362 4.085 1.00 95.69 81 PHE A C 1
ATOM 634 O O . PHE A 1 81 ? 12.300 3.890 4.903 1.00 95.69 81 PHE A O 1
ATOM 641 N N . ASP A 1 82 ? 11.493 4.071 2.790 1.00 91.56 82 ASP A N 1
ATOM 642 C CA . ASP A 1 82 ? 12.525 3.253 2.179 1.00 91.56 82 ASP A CA 1
ATOM 643 C C . ASP A 1 82 ? 13.902 3.874 2.439 1.00 91.56 82 ASP A C 1
ATOM 645 O O . ASP A 1 82 ? 14.151 5.019 2.033 1.00 91.56 82 ASP A O 1
ATOM 649 N N . PRO A 1 83 ? 14.776 3.194 3.202 1.00 82.12 83 PRO A N 1
ATOM 650 C CA . PRO A 1 83 ? 16.106 3.700 3.448 1.00 82.12 83 PRO A CA 1
ATOM 651 C C . PRO A 1 83 ? 16.868 3.613 2.131 1.00 82.12 83 PRO A C 1
ATOM 653 O O . PRO A 1 83 ? 17.316 2.531 1.762 1.00 82.12 83 PRO A O 1
ATOM 656 N N . MET A 1 84 ? 17.017 4.753 1.440 1.00 65.69 84 MET A N 1
ATOM 657 C CA . MET A 1 84 ? 17.836 4.865 0.231 1.00 65.69 84 MET A CA 1
ATOM 658 C C . MET A 1 84 ? 19.163 4.139 0.451 1.00 65.69 84 MET A C 1
ATOM 660 O O . MET A 1 84 ? 20.065 4.641 1.126 1.00 65.69 84 MET A O 1
ATOM 664 N N . THR A 1 85 ? 19.285 2.945 -0.114 1.00 57.81 85 THR A N 1
ATOM 665 C CA . THR A 1 85 ? 20.568 2.279 -0.240 1.00 57.81 85 THR A CA 1
ATOM 666 C C . THR A 1 85 ? 21.129 2.821 -1.536 1.00 57.81 85 THR A C 1
ATOM 668 O O . THR A 1 85 ? 20.688 2.446 -2.618 1.00 57.81 85 THR A O 1
ATOM 671 N N . ALA A 1 86 ? 22.030 3.800 -1.422 1.00 46.72 86 ALA A N 1
ATOM 672 C CA . ALA A 1 86 ? 22.811 4.246 -2.565 1.00 46.72 86 ALA A CA 1
ATOM 673 C C . ALA A 1 86 ? 23.495 3.003 -3.154 1.00 46.72 86 ALA A C 1
ATOM 675 O O . ALA A 1 86 ? 24.346 2.405 -2.491 1.00 46.72 86 ALA A O 1
ATOM 676 N N . SER A 1 87 ? 23.028 2.572 -4.328 1.00 46.94 87 SER A N 1
ATOM 677 C CA . SER A 1 87 ? 23.697 1.547 -5.133 1.00 46.94 87 SER A CA 1
ATOM 678 C C . SER A 1 87 ? 24.933 2.130 -5.801 1.00 46.94 87 SER A C 1
ATOM 680 O O . SER A 1 87 ? 24.898 3.336 -6.142 1.00 46.94 87 SER A O 1
#

Secondary structure (DSSP, 8-state):
-EEEEEEEEEEEEPPPEE-TTS-EE--EEEEEEEEEEES-----STT-S------TTS--S--HHHHHHHHHHH--SPPEE------

pLDDT: mean 93.13, std 9.19, range [46.72, 98.38]